Protein AF-A0A7J0CT41-F1 (afdb_monomer_lite)

Sequence (143 aa):
MRRTRPHRRAAALAVAAAVPLLGGCGIQESDVIEAGGPATVEAFYNRSEEVILFFRTPDGRLNPVIRTVGSSPGFGDEYTEPGPAGTIGPPTTEKAIAELLTGPRPKDRAAGLTTALPPPAQARRSRSTPPPAPRSQPTSPSP

Structure (mmCIF, N/CA/C/O backbone):
data_AF-A0A7J0CT41-F1
#
_entry.id   AF-A0A7J0CT41-F1
#
loop_
_atom_site.group_PDB
_atom_site.id
_atom_site.type_symbol
_atom_site.label_atom_id
_atom_site.label_alt_id
_atom_site.label_comp_id
_atom_site.label_asym_id
_atom_site.label_entity_id
_atom_site.label_seq_id
_atom_site.pdbx_PDB_ins_code
_atom_site.Cartn_x
_atom_site.Cartn_y
_atom_site.Cartn_z
_atom_site.occupancy
_atom_site.B_iso_or_equiv
_atom_site.auth_seq_id
_atom_site.auth_comp_id
_atom_site.auth_asym_id
_atom_site.auth_atom_id
_atom_site.pdbx_PDB_model_num
ATOM 1 N N . MET A 1 1 ? -17.189 24.739 97.107 1.00 37.41 1 MET A N 1
ATOM 2 C CA . MET A 1 1 ? -17.130 23.548 96.226 1.00 37.41 1 MET A CA 1
ATOM 3 C C . MET A 1 1 ? -17.163 23.994 94.764 1.00 37.41 1 MET A C 1
ATOM 5 O O . MET A 1 1 ? -18.183 24.495 94.313 1.00 37.41 1 MET A O 1
ATOM 9 N N . ARG A 1 2 ? -16.045 23.886 94.033 1.00 50.94 2 ARG A N 1
ATOM 10 C CA . ARG A 1 2 ? -15.931 24.231 92.601 1.00 50.94 2 ARG A CA 1
ATOM 11 C C . ARG A 1 2 ? -15.989 22.933 91.789 1.00 50.94 2 ARG A C 1
ATOM 13 O O . ARG A 1 2 ? -15.046 22.155 91.841 1.00 50.94 2 ARG A O 1
ATOM 20 N N . ARG A 1 3 ? -17.077 22.681 91.054 1.00 54.41 3 ARG A N 1
ATOM 21 C CA . ARG A 1 3 ? -17.151 21.600 90.052 1.00 54.41 3 ARG A CA 1
ATOM 22 C C . ARG A 1 3 ? -17.070 22.215 88.657 1.00 54.41 3 ARG A C 1
ATOM 24 O O . ARG A 1 3 ? -18.049 22.720 88.116 1.00 54.41 3 ARG A O 1
ATOM 31 N N . THR A 1 4 ? -15.871 22.223 88.089 1.00 54.78 4 THR A N 1
ATOM 32 C CA . THR A 1 4 ? -15.605 22.696 86.729 1.00 54.78 4 THR A CA 1
ATOM 33 C C . THR A 1 4 ? -15.880 21.594 85.704 1.00 54.78 4 THR A C 1
ATOM 35 O O . THR A 1 4 ? -15.104 20.661 85.550 1.00 54.78 4 THR A O 1
ATOM 38 N N . ARG A 1 5 ? -17.023 21.741 85.025 1.00 57.78 5 ARG A N 1
ATOM 39 C CA . ARG A 1 5 ? -17.380 21.367 83.638 1.00 57.78 5 ARG A CA 1
ATOM 40 C C . ARG A 1 5 ? -16.445 20.368 82.904 1.00 57.78 5 ARG A C 1
ATOM 42 O O . ARG A 1 5 ? -15.506 20.813 82.244 1.00 57.78 5 ARG A O 1
ATOM 49 N N . PRO A 1 6 ? -16.774 19.062 82.868 1.00 52.88 6 PRO A N 1
ATOM 50 C CA . PRO A 1 6 ? -16.075 18.077 82.030 1.00 52.88 6 PRO A CA 1
ATOM 51 C C . PRO A 1 6 ? -16.485 18.123 80.540 1.00 52.88 6 PRO A C 1
ATOM 53 O O . PRO A 1 6 ? -15.784 17.596 79.681 1.00 52.88 6 PRO A O 1
ATOM 56 N N . HIS A 1 7 ? -17.586 18.800 80.195 1.00 56.03 7 HIS A N 1
ATOM 57 C CA . HIS A 1 7 ? -18.205 18.708 78.863 1.00 56.03 7 HIS A CA 1
ATOM 58 C C . HIS A 1 7 ? -17.455 19.406 77.719 1.00 56.03 7 HIS A C 1
ATOM 60 O O . HIS A 1 7 ? -17.686 19.084 76.559 1.00 56.03 7 HIS A O 1
ATOM 66 N N . ARG A 1 8 ? -16.538 20.340 78.005 1.00 53.66 8 ARG A N 1
ATOM 67 C CA . ARG A 1 8 ? -15.800 21.052 76.942 1.00 53.66 8 ARG A CA 1
ATOM 68 C C . ARG A 1 8 ? -14.696 20.210 76.299 1.00 53.66 8 ARG A C 1
ATOM 70 O O . ARG A 1 8 ? -14.325 20.483 75.166 1.00 53.66 8 ARG A O 1
ATOM 77 N N . ARG A 1 9 ? -14.182 19.191 76.998 1.00 52.41 9 ARG A N 1
ATOM 78 C CA . ARG A 1 9 ? -13.110 18.325 76.474 1.00 52.41 9 ARG A CA 1
ATOM 79 C C . ARG A 1 9 ? -13.634 17.235 75.537 1.00 52.41 9 ARG A C 1
ATOM 81 O O . ARG A 1 9 ? -12.947 16.882 74.589 1.00 52.41 9 ARG A O 1
ATOM 88 N N . ALA A 1 10 ? -14.856 16.755 75.762 1.00 53.16 10 ALA A N 1
ATOM 89 C CA . ALA A 1 10 ? -15.465 15.715 74.933 1.00 53.16 10 ALA A CA 1
ATOM 90 C C . ALA A 1 10 ? -15.807 16.213 73.515 1.00 53.16 10 ALA A C 1
ATOM 92 O O . ALA A 1 10 ? -15.597 15.497 72.542 1.00 53.16 10 ALA A O 1
ATOM 93 N N . ALA A 1 11 ? -16.265 17.463 73.384 1.00 54.00 11 ALA A N 1
ATOM 94 C CA . ALA A 1 11 ? -16.626 18.037 72.086 1.00 54.00 11 ALA A CA 1
ATOM 95 C C . ALA A 1 11 ? -15.413 18.252 71.158 1.00 54.00 11 ALA A C 1
ATOM 97 O O . ALA A 1 11 ? -15.527 18.078 69.950 1.00 54.00 11 ALA A O 1
ATOM 98 N N . ALA A 1 12 ? -14.241 18.580 71.711 1.00 53.66 12 ALA A N 1
ATOM 99 C CA . ALA A 1 12 ? -13.031 18.816 70.920 1.00 53.66 12 ALA A CA 1
ATOM 100 C C . ALA A 1 12 ? -12.472 17.529 70.282 1.00 53.66 12 ALA A C 1
ATOM 102 O O . ALA A 1 12 ? -11.953 17.569 69.170 1.00 53.66 12 ALA A O 1
ATOM 103 N N . LEU A 1 13 ? -12.619 16.382 70.955 1.00 54.09 13 LEU A N 1
ATOM 104 C CA . LEU A 1 13 ? -12.179 15.083 70.435 1.00 54.09 13 LEU A CA 1
ATOM 105 C C . LEU A 1 13 ? -13.079 14.570 69.302 1.00 54.09 13 LEU A C 1
ATOM 107 O O . LEU A 1 13 ? -12.579 13.989 68.343 1.00 54.09 13 LEU A O 1
ATOM 111 N N . ALA A 1 14 ? -14.387 14.827 69.376 1.00 54.62 14 ALA A N 1
ATOM 112 C CA . ALA A 1 14 ? -15.335 14.393 68.349 1.00 54.62 14 ALA A CA 1
ATOM 113 C C . ALA A 1 14 ? -15.141 15.126 67.008 1.00 54.62 14 ALA A C 1
ATOM 115 O O . ALA A 1 14 ? -15.281 14.519 65.950 1.00 54.62 14 ALA A O 1
ATOM 116 N N . VAL A 1 15 ? -14.768 16.411 67.037 1.00 56.66 15 VAL A N 1
ATOM 117 C CA . VAL A 1 15 ? -14.513 17.194 65.814 1.00 56.66 15 VAL A CA 1
ATOM 118 C C . VAL A 1 15 ? -13.205 16.768 65.140 1.00 56.66 15 VAL A C 1
ATOM 120 O O . VAL A 1 15 ? -13.160 16.671 63.919 1.00 56.66 15 VAL A O 1
ATOM 123 N N . ALA A 1 16 ? -12.163 16.433 65.909 1.00 56.34 16 ALA A N 1
ATOM 124 C CA . ALA A 1 16 ? -10.874 16.002 65.360 1.00 56.34 16 ALA A CA 1
ATOM 125 C C . ALA A 1 16 ? -10.948 14.668 64.585 1.00 56.34 16 ALA A C 1
ATOM 127 O O . ALA A 1 16 ? -10.201 14.476 63.630 1.00 56.34 16 ALA A O 1
ATOM 128 N N . ALA A 1 17 ? -11.870 13.770 64.951 1.00 57.16 17 ALA A N 1
ATOM 129 C CA . ALA A 1 17 ? -12.059 12.481 64.278 1.00 57.16 17 ALA A CA 1
ATOM 130 C C . ALA A 1 17 ? -12.891 12.565 62.982 1.00 57.16 17 ALA A C 1
ATOM 132 O O . ALA A 1 17 ? -12.846 11.648 62.166 1.00 57.16 17 ALA A O 1
ATOM 133 N N . ALA A 1 18 ? -13.642 13.652 62.776 1.00 56.03 18 ALA A N 1
ATOM 134 C CA . ALA A 1 18 ? -14.496 13.829 61.600 1.00 56.03 18 ALA A CA 1
ATOM 135 C C . ALA A 1 18 ? -13.761 14.463 60.403 1.00 56.03 18 ALA A C 1
ATOM 137 O O . ALA A 1 18 ? -14.162 14.261 59.261 1.00 56.03 18 ALA A O 1
ATOM 138 N N . VAL A 1 19 ? -12.666 15.194 60.645 1.00 59.16 19 VAL A N 1
ATOM 139 C CA . VAL A 1 19 ? -11.875 15.868 59.598 1.00 59.16 19 VAL A CA 1
ATOM 140 C C . VAL A 1 19 ? -11.283 14.911 58.542 1.00 59.16 19 VAL A C 1
ATOM 142 O O . VAL A 1 19 ? -11.392 15.238 57.361 1.00 59.16 19 VAL A O 1
ATOM 145 N N . PRO A 1 20 ? -10.712 13.732 58.874 1.00 57.94 20 PRO A N 1
ATOM 146 C CA . PRO A 1 20 ? -10.125 12.861 57.851 1.00 57.94 20 PRO A CA 1
ATOM 147 C C . PRO A 1 20 ? -11.169 12.118 57.003 1.00 57.94 20 PRO A C 1
ATOM 149 O O . PRO A 1 20 ? -10.852 11.676 55.907 1.00 57.94 20 PRO A O 1
ATOM 152 N N . LEU A 1 21 ? -12.420 12.005 57.464 1.00 57.66 21 LEU A N 1
ATOM 153 C CA . LEU A 1 21 ? -13.489 11.303 56.736 1.00 57.66 21 LEU A CA 1
ATOM 154 C C . LEU A 1 21 ? -14.111 12.148 55.610 1.00 57.66 21 LEU A C 1
ATOM 156 O O . LEU A 1 21 ? -14.812 11.614 54.756 1.00 57.66 21 LEU A O 1
ATOM 160 N N . LEU A 1 22 ? -13.850 13.460 55.602 1.00 59.09 22 LEU A N 1
ATOM 161 C CA . LEU A 1 22 ? -14.301 14.404 54.571 1.00 59.09 22 LEU A CA 1
ATOM 162 C C . LEU A 1 22 ? -13.189 14.760 53.565 1.00 59.09 22 LEU A C 1
ATOM 164 O O . LEU A 1 22 ? -13.452 15.446 52.579 1.00 59.09 22 LEU A O 1
ATOM 168 N N . GLY A 1 23 ? -11.957 14.297 53.802 1.00 60.19 23 GLY A N 1
ATOM 169 C CA . GLY A 1 23 ? -10.778 14.582 52.990 1.00 60.19 23 GLY A CA 1
ATOM 170 C C . GLY A 1 23 ? -10.308 13.372 52.189 1.00 60.19 23 GLY A C 1
ATOM 171 O O . GLY A 1 23 ? -9.330 12.738 52.562 1.00 60.19 23 GLY A O 1
ATOM 172 N N . GLY A 1 24 ? -10.967 13.099 51.063 1.00 59.38 24 GLY A N 1
ATOM 173 C CA . GLY A 1 24 ? -10.405 12.288 49.979 1.00 59.38 24 GLY A CA 1
ATOM 174 C C . GLY A 1 24 ? -10.958 10.867 49.870 1.00 59.38 24 GLY A C 1
ATOM 175 O O . GLY A 1 24 ? -10.968 10.093 50.822 1.00 59.38 24 GLY A O 1
ATOM 176 N N . CYS A 1 25 ? -11.380 10.496 48.659 1.00 70.06 25 CYS A N 1
ATOM 177 C CA . CYS A 1 25 ? -11.427 9.090 48.271 1.00 70.06 25 CYS A CA 1
ATOM 178 C C . CYS A 1 25 ? -10.000 8.553 48.419 1.00 70.06 25 CYS A C 1
ATOM 180 O O . CYS A 1 25 ? -9.098 9.099 47.790 1.00 70.06 25 CYS A O 1
ATOM 182 N N . GLY A 1 26 ? -9.789 7.566 49.290 1.00 64.44 26 GLY A N 1
ATOM 183 C CA . GLY A 1 26 ? -8.473 7.026 49.635 1.00 64.44 26 GLY A CA 1
ATOM 184 C C . GLY A 1 26 ? -7.779 6.336 48.463 1.00 64.44 26 GLY A C 1
ATOM 185 O O . GLY A 1 26 ? -7.696 5.115 48.435 1.00 64.44 26 GLY A O 1
ATOM 186 N N . ILE A 1 27 ? -7.286 7.113 47.504 1.00 62.59 27 ILE A N 1
ATOM 187 C CA . ILE A 1 27 ? -6.334 6.659 46.501 1.00 62.59 27 ILE A CA 1
ATOM 188 C C . ILE A 1 27 ? -5.003 6.534 47.236 1.00 62.59 27 ILE A C 1
ATOM 190 O O . ILE A 1 27 ? -4.358 7.539 47.537 1.00 62.59 27 ILE A O 1
ATOM 194 N N . GLN A 1 28 ? -4.643 5.304 47.610 1.00 71.44 28 GLN A N 1
ATOM 195 C CA . GLN A 1 28 ? -3.290 5.020 48.068 1.00 71.44 28 GLN A CA 1
ATOM 196 C C . GLN A 1 28 ? -2.312 5.411 46.959 1.00 71.44 28 GLN A C 1
ATOM 198 O O . GLN A 1 28 ? -2.591 5.198 45.779 1.00 71.44 28 GLN A O 1
ATOM 203 N N . GLU A 1 29 ? -1.175 5.983 47.345 1.00 67.62 29 GLU A N 1
ATOM 204 C CA . GLU A 1 29 ? -0.033 6.139 46.452 1.00 67.62 29 GLU A CA 1
ATOM 205 C C . GLU A 1 29 ? 0.295 4.757 45.875 1.00 67.62 29 GLU A C 1
ATOM 207 O O . GLU A 1 29 ? 0.706 3.848 46.595 1.00 67.62 29 GLU A O 1
ATOM 212 N N . SER A 1 30 ? -0.024 4.554 44.598 1.00 72.44 30 SER A N 1
ATOM 213 C CA . SER A 1 30 ? 0.346 3.341 43.886 1.00 72.44 30 SER A CA 1
ATOM 214 C C . SER A 1 30 ? 1.791 3.500 43.452 1.00 72.44 30 SER A C 1
ATOM 216 O O . SER A 1 30 ? 2.119 4.505 42.815 1.00 72.44 30 SER A O 1
ATOM 218 N N . ASP A 1 31 ? 2.624 2.512 43.768 1.00 78.19 31 ASP A N 1
ATOM 219 C CA . ASP A 1 31 ? 3.985 2.441 43.249 1.00 78.19 31 ASP A CA 1
ATOM 220 C C . ASP A 1 31 ? 4.009 2.635 41.728 1.00 78.19 31 ASP A C 1
ATOM 222 O O . ASP A 1 31 ? 3.048 2.326 41.011 1.00 78.19 31 ASP A O 1
ATOM 226 N N . VAL A 1 32 ? 5.138 3.136 41.229 1.00 78.00 32 VAL A N 1
ATOM 227 C CA . VAL A 1 32 ? 5.393 3.223 39.793 1.00 78.00 32 VAL A CA 1
ATOM 228 C C . VAL A 1 32 ? 5.385 1.806 39.229 1.00 78.00 32 VAL A C 1
ATOM 230 O O . VAL A 1 32 ? 6.324 1.035 39.416 1.00 78.00 32 VAL A O 1
ATOM 233 N N . ILE A 1 33 ? 4.314 1.451 38.524 1.00 74.44 33 ILE A N 1
ATOM 234 C CA . ILE A 1 33 ? 4.332 0.282 37.654 1.00 74.44 33 ILE A CA 1
ATOM 235 C C . ILE A 1 33 ? 5.140 0.690 36.427 1.00 74.44 33 ILE A C 1
ATOM 237 O O . ILE A 1 33 ? 4.679 1.503 35.625 1.00 74.44 33 ILE A O 1
ATOM 241 N N . GLU A 1 34 ? 6.346 0.137 36.298 1.00 79.44 34 GLU A N 1
ATOM 242 C CA . GLU A 1 34 ? 7.122 0.233 35.065 1.00 79.44 34 GLU A CA 1
ATOM 243 C C . GLU A 1 34 ? 6.237 -0.210 33.902 1.00 79.44 34 GLU A C 1
ATOM 245 O O . GLU A 1 34 ? 5.753 -1.348 33.858 1.00 79.44 34 GLU A O 1
ATOM 250 N N . ALA A 1 35 ? 5.981 0.712 32.974 1.00 81.19 35 ALA A N 1
ATOM 251 C CA . ALA A 1 35 ? 5.303 0.368 31.744 1.00 81.19 35 ALA A CA 1
ATOM 252 C C . ALA A 1 35 ? 6.170 -0.689 31.059 1.00 81.19 35 ALA A C 1
ATOM 254 O O . ALA A 1 35 ? 7.323 -0.424 30.714 1.00 81.19 35 ALA A O 1
ATOM 255 N N . GLY A 1 36 ? 5.630 -1.902 30.911 1.00 80.19 36 GLY A N 1
ATOM 256 C CA . GLY A 1 36 ? 6.302 -2.956 30.165 1.00 80.19 36 GLY A CA 1
ATOM 257 C C . GLY A 1 36 ? 6.805 -2.401 28.833 1.00 80.19 36 GLY A C 1
ATOM 258 O O . GLY A 1 36 ? 6.148 -1.552 28.222 1.00 80.19 36 GLY A O 1
ATOM 259 N N . GLY A 1 37 ? 7.992 -2.849 28.415 1.00 84.25 37 GLY A N 1
ATOM 260 C CA . GLY A 1 37 ? 8.607 -2.403 27.169 1.00 84.25 37 GLY A CA 1
ATOM 261 C C . GLY A 1 37 ? 7.631 -2.488 25.987 1.00 84.25 37 GLY A C 1
ATOM 262 O O . GLY A 1 37 ? 6.671 -3.265 26.023 1.00 84.25 37 GLY A O 1
ATOM 263 N N . PRO A 1 38 ? 7.848 -1.684 24.934 1.00 78.25 38 PRO A N 1
ATOM 264 C CA . PRO A 1 38 ? 6.931 -1.627 23.805 1.00 78.25 38 PRO A CA 1
ATOM 265 C C . PRO A 1 38 ? 6.680 -3.028 23.244 1.00 78.25 38 PRO A C 1
ATOM 267 O O . PRO A 1 38 ? 7.614 -3.814 23.076 1.00 78.25 38 PRO A O 1
ATOM 270 N N . ALA A 1 39 ? 5.420 -3.329 22.927 1.00 79.19 39 ALA A N 1
ATOM 271 C CA . ALA A 1 39 ? 5.077 -4.561 22.235 1.00 79.19 39 ALA A CA 1
ATOM 272 C C . ALA A 1 39 ? 5.807 -4.593 20.882 1.00 79.19 39 ALA A C 1
ATOM 274 O O . ALA A 1 39 ? 5.557 -3.757 20.010 1.00 79.19 39 ALA A O 1
ATOM 275 N N . THR A 1 40 ? 6.730 -5.539 20.714 1.00 77.00 40 THR A N 1
ATOM 276 C CA . THR A 1 40 ? 7.421 -5.768 19.446 1.00 77.00 40 THR A CA 1
ATOM 277 C C . THR A 1 40 ? 6.621 -6.770 18.618 1.00 77.00 40 THR A C 1
ATOM 279 O O . THR A 1 40 ? 6.273 -7.852 19.084 1.00 77.00 40 THR A O 1
ATOM 282 N N . VAL A 1 41 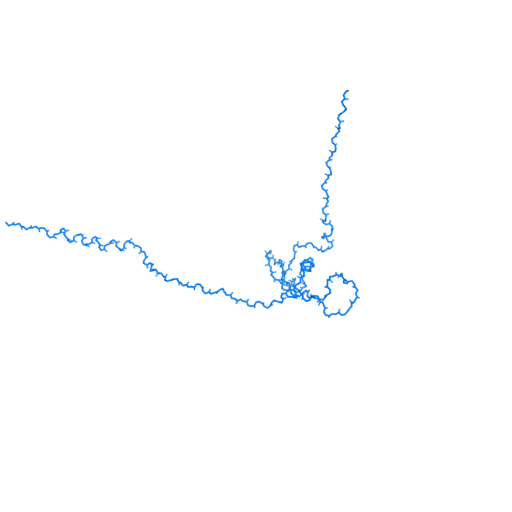? 6.298 -6.404 17.377 1.00 73.44 41 VAL A N 1
ATOM 283 C CA . VAL A 1 41 ? 5.714 -7.320 16.389 1.00 73.44 41 VAL A CA 1
ATOM 284 C C . VAL A 1 41 ? 6.701 -7.440 15.241 1.00 73.44 41 VAL A C 1
ATOM 286 O O . VAL A 1 41 ? 7.040 -6.445 14.598 1.00 73.44 41 VAL A O 1
ATOM 289 N N . GLU A 1 42 ? 7.163 -8.660 14.983 1.00 65.00 42 GLU A N 1
ATOM 290 C CA . GLU A 1 42 ? 7.978 -8.964 13.813 1.00 65.00 42 GLU A CA 1
ATOM 291 C C . GLU A 1 42 ? 7.051 -9.058 12.597 1.00 65.00 42 GLU A C 1
ATOM 293 O O . GLU A 1 42 ? 6.403 -10.070 12.335 1.00 65.00 42 GLU A O 1
ATOM 298 N N . ALA A 1 43 ? 6.903 -7.942 11.885 1.00 66.75 43 ALA A N 1
ATOM 299 C CA . ALA A 1 43 ? 6.235 -7.948 10.596 1.00 66.75 43 ALA A CA 1
ATOM 300 C C . ALA A 1 43 ? 7.183 -8.593 9.576 1.00 66.75 43 ALA A C 1
ATOM 302 O O . ALA A 1 43 ? 8.271 -8.065 9.338 1.00 66.75 43 ALA A O 1
ATOM 303 N N . PHE A 1 44 ? 6.770 -9.714 8.975 1.00 71.19 44 PHE A N 1
ATOM 304 C CA . PHE A 1 44 ? 7.467 -10.370 7.864 1.00 71.19 44 PHE A CA 1
ATOM 305 C C . PHE A 1 44 ? 7.455 -9.456 6.626 1.00 71.19 44 PHE A C 1
ATOM 307 O O . PHE A 1 44 ? 6.627 -9.605 5.733 1.00 71.19 44 PHE A O 1
ATOM 314 N N . TYR A 1 45 ? 8.330 -8.455 6.626 1.00 78.69 45 TYR A N 1
ATOM 315 C CA . TYR A 1 45 ? 8.512 -7.473 5.565 1.00 78.69 45 TYR A CA 1
ATOM 316 C C . TYR A 1 45 ? 9.988 -7.443 5.189 1.00 78.69 45 TYR A C 1
ATOM 318 O O . TYR A 1 45 ? 10.840 -7.040 5.990 1.00 78.69 45 TYR A O 1
ATOM 326 N N . ASN A 1 46 ? 10.298 -7.861 3.966 1.00 83.62 46 ASN A N 1
ATOM 327 C CA . ASN A 1 46 ? 11.663 -7.818 3.466 1.00 83.62 46 ASN A CA 1
ATOM 328 C C . ASN A 1 46 ? 11.981 -6.405 2.965 1.00 83.62 46 ASN A C 1
ATOM 330 O O . ASN A 1 46 ? 11.728 -6.066 1.812 1.00 83.62 46 ASN A O 1
ATOM 334 N N . ARG A 1 47 ? 12.592 -5.581 3.825 1.00 78.88 47 ARG A N 1
ATOM 335 C CA . ARG A 1 47 ? 12.957 -4.184 3.511 1.00 78.88 47 ARG A CA 1
ATOM 336 C C . ARG A 1 47 ? 13.855 -4.027 2.283 1.00 78.88 47 ARG A C 1
ATOM 338 O O . ARG A 1 47 ? 13.934 -2.925 1.750 1.00 78.88 47 ARG A O 1
ATOM 345 N N . SER A 1 48 ? 14.546 -5.086 1.873 1.00 78.38 48 SER A N 1
ATOM 346 C CA . SER A 1 48 ? 15.455 -5.073 0.727 1.00 78.38 48 SER A CA 1
ATOM 347 C C . SER A 1 48 ? 14.740 -5.314 -0.601 1.00 78.38 48 SER A C 1
ATOM 349 O O . SER A 1 48 ? 15.301 -5.028 -1.649 1.00 78.38 48 SER A O 1
ATOM 351 N N . GLU A 1 49 ? 13.515 -5.842 -0.587 1.00 81.81 49 GLU A N 1
ATOM 352 C CA . GLU A 1 49 ? 12.825 -6.279 -1.812 1.00 81.81 49 GLU A CA 1
ATOM 353 C C . GLU A 1 49 ? 11.363 -5.849 -1.878 1.00 81.81 49 GLU A C 1
ATOM 355 O O . GLU A 1 49 ? 10.748 -5.895 -2.946 1.00 81.81 49 GLU A O 1
ATOM 360 N N . GLU A 1 50 ? 10.793 -5.428 -0.756 1.00 88.44 50 GLU A N 1
ATOM 361 C CA . GLU A 1 50 ? 9.388 -5.097 -0.632 1.00 88.44 50 GLU A CA 1
ATOM 362 C C . GLU A 1 50 ? 9.183 -3.612 -0.346 1.00 88.44 50 GLU A C 1
ATOM 364 O O . GLU A 1 50 ? 10.003 -2.958 0.292 1.00 88.44 50 GLU A O 1
ATOM 369 N N . VAL A 1 51 ? 8.056 -3.086 -0.822 1.00 90.12 51 VAL A N 1
ATOM 370 C CA . VAL A 1 51 ? 7.502 -1.779 -0.457 1.00 90.12 51 VAL A CA 1
ATOM 371 C C . VAL A 1 51 ? 6.109 -1.960 0.117 1.00 90.12 51 VAL A C 1
ATOM 373 O O . VAL A 1 51 ? 5.359 -2.843 -0.301 1.00 90.12 51 VAL A O 1
ATOM 376 N N . ILE A 1 52 ? 5.734 -1.082 1.041 1.00 92.81 52 ILE A N 1
ATOM 377 C CA . ILE A 1 52 ? 4.355 -0.959 1.515 1.00 92.81 52 ILE A CA 1
ATOM 378 C C . ILE A 1 52 ? 3.702 0.194 0.758 1.00 92.81 52 ILE A C 1
ATOM 380 O O . ILE A 1 52 ? 4.120 1.344 0.882 1.00 92.81 52 ILE A O 1
ATOM 384 N N . LEU A 1 53 ? 2.672 -0.113 -0.025 1.00 93.38 53 LEU A N 1
ATOM 385 C CA . LEU A 1 53 ? 1.884 0.875 -0.757 1.00 93.38 53 LEU A CA 1
ATOM 386 C C . LEU A 1 53 ? 0.526 1.064 -0.097 1.00 93.38 53 LEU A C 1
ATOM 388 O O . LEU A 1 53 ? -0.066 0.108 0.392 1.00 93.38 53 LEU A O 1
ATOM 392 N N . PHE A 1 54 ? 0.004 2.285 -0.130 1.00 96.06 54 PHE A N 1
ATOM 393 C CA . PHE A 1 54 ? -1.289 2.609 0.460 1.00 96.06 54 PHE A CA 1
ATOM 394 C C . PHE A 1 54 ? -2.318 2.871 -0.638 1.00 96.06 54 PHE A C 1
ATOM 396 O O . PHE A 1 54 ? -2.179 3.809 -1.422 1.00 96.06 54 PHE A O 1
ATOM 403 N N . PHE A 1 55 ? -3.366 2.049 -0.674 1.00 96.94 55 PHE A N 1
ATOM 404 C CA . PHE A 1 55 ? -4.490 2.191 -1.601 1.00 96.94 55 PHE A CA 1
ATOM 405 C C . PHE A 1 55 ? -5.764 2.566 -0.857 1.00 96.94 55 PHE A C 1
ATOM 407 O O . PHE A 1 55 ? -5.850 2.403 0.356 1.00 96.94 55 PHE A O 1
ATOM 414 N N . ARG A 1 56 ? -6.761 3.082 -1.575 1.00 97.62 56 ARG A N 1
ATOM 415 C CA . ARG A 1 56 ? -8.029 3.489 -0.974 1.00 97.62 56 ARG A CA 1
ATOM 416 C C . ARG A 1 56 ? -8.996 2.322 -0.885 1.00 97.62 56 ARG A C 1
ATOM 418 O O . ARG A 1 56 ? -9.242 1.650 -1.882 1.00 97.62 56 ARG A O 1
ATOM 425 N N . THR A 1 57 ? -9.576 2.114 0.281 1.00 97.75 57 THR A N 1
ATOM 426 C CA . THR A 1 57 ? -10.752 1.261 0.464 1.00 97.75 57 THR A CA 1
ATOM 427 C C . THR A 1 57 ? -12.011 1.945 -0.093 1.00 97.75 57 THR A C 1
ATOM 429 O O . THR A 1 57 ? -11.972 3.145 -0.390 1.00 97.75 57 THR A O 1
ATOM 432 N N . PRO A 1 58 ? -13.143 1.229 -0.236 1.00 96.31 58 PRO A N 1
ATOM 433 C CA . PRO A 1 58 ? -14.395 1.822 -0.716 1.00 96.31 58 PRO A CA 1
ATOM 434 C C . PRO A 1 58 ? -14.913 2.984 0.146 1.00 96.31 58 PRO A C 1
ATOM 436 O O . PRO A 1 58 ? -15.518 3.914 -0.375 1.00 96.31 58 PRO A O 1
ATOM 439 N N . ASP A 1 59 ? -14.633 2.968 1.451 1.00 96.19 59 ASP A N 1
ATOM 440 C CA . ASP A 1 59 ? -14.923 4.049 2.404 1.00 96.19 59 ASP A CA 1
ATOM 441 C C . ASP A 1 59 ? -13.867 5.175 2.390 1.00 96.19 59 ASP A C 1
ATOM 443 O O . ASP A 1 59 ? -13.926 6.108 3.187 1.00 96.19 59 ASP A O 1
ATOM 447 N N . GLY A 1 60 ? -12.896 5.117 1.473 1.00 95.12 60 GLY A N 1
ATOM 448 C CA . GLY A 1 60 ? -11.903 6.166 1.243 1.00 95.12 60 GLY A CA 1
ATOM 449 C C . GLY A 1 60 ? -10.705 6.153 2.195 1.00 95.12 60 GLY A C 1
ATOM 450 O O . GLY A 1 60 ? -9.835 7.020 2.075 1.00 95.12 60 GLY A O 1
ATOM 451 N N . ARG A 1 61 ? -10.619 5.183 3.111 1.00 96.62 61 ARG A N 1
ATOM 452 C CA . ARG A 1 61 ? -9.478 5.016 4.024 1.00 96.62 61 ARG A CA 1
ATOM 453 C C . ARG A 1 61 ? -8.270 4.442 3.293 1.00 96.62 61 ARG A C 1
ATOM 455 O O . ARG A 1 61 ? -8.396 3.836 2.235 1.00 96.62 61 ARG A O 1
ATOM 462 N N . LEU A 1 62 ? -7.081 4.623 3.864 1.00 96.31 62 LEU A N 1
ATOM 463 C CA . LEU A 1 62 ? -5.861 4.014 3.339 1.00 96.31 62 LEU A CA 1
ATOM 464 C C . LEU A 1 62 ? -5.685 2.598 3.893 1.00 96.31 62 LEU A C 1
ATOM 466 O O . LEU A 1 62 ? -5.728 2.397 5.104 1.00 96.31 62 LEU A O 1
ATOM 470 N N . ASN A 1 63 ? -5.441 1.644 2.999 1.00 96.44 63 ASN A N 1
ATOM 471 C CA . ASN A 1 63 ? -5.129 0.258 3.313 1.00 96.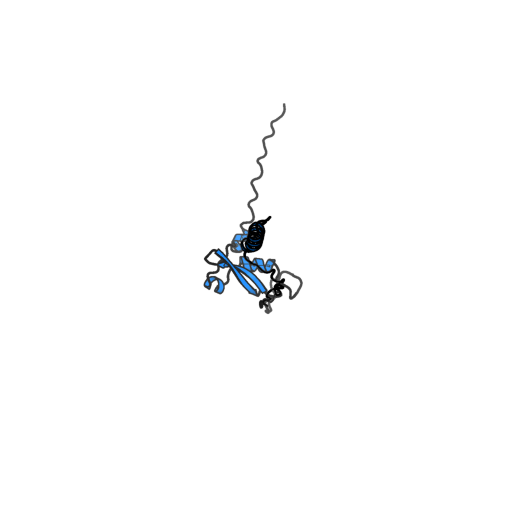44 63 ASN A CA 1
ATOM 472 C C . ASN A 1 63 ? -3.706 -0.083 2.838 1.00 96.44 63 ASN A C 1
ATOM 474 O O . ASN A 1 63 ? -3.418 0.101 1.648 1.00 96.44 63 ASN A O 1
ATOM 478 N N . PRO A 1 64 ? -2.819 -0.562 3.730 1.00 94.75 64 PRO A N 1
ATOM 479 C CA . PRO A 1 64 ? -1.470 -0.967 3.360 1.00 94.75 64 PRO A CA 1
ATOM 480 C C . PRO A 1 64 ? -1.476 -2.279 2.564 1.00 94.75 64 PRO A C 1
ATOM 482 O O . PRO A 1 64 ? -2.166 -3.236 2.906 1.00 94.75 64 PRO A O 1
ATOM 485 N N . VAL A 1 65 ? -0.662 -2.339 1.514 1.00 93.38 65 VAL A N 1
ATOM 486 C CA . VAL A 1 65 ? -0.447 -3.518 0.673 1.00 93.38 65 VAL A CA 1
ATOM 487 C C . VAL A 1 65 ? 1.050 -3.703 0.463 1.00 93.38 65 VAL A C 1
ATOM 489 O O . VAL A 1 65 ? 1.716 -2.837 -0.105 1.00 93.38 65 VAL A O 1
ATOM 492 N N . ILE A 1 66 ? 1.574 -4.852 0.891 1.00 91.88 66 ILE A N 1
ATOM 493 C CA . ILE A 1 66 ? 2.974 -5.228 0.676 1.00 91.88 66 ILE A CA 1
ATOM 494 C C . ILE A 1 66 ? 3.161 -5.652 -0.784 1.00 91.88 66 ILE A C 1
ATOM 496 O O . ILE A 1 66 ? 2.366 -6.415 -1.347 1.00 91.88 66 ILE A O 1
ATOM 500 N N . ARG A 1 67 ? 4.212 -5.135 -1.414 1.00 89.12 67 ARG A N 1
ATOM 501 C CA . ARG A 1 67 ? 4.596 -5.427 -2.791 1.00 89.12 67 ARG A CA 1
ATOM 502 C C . ARG A 1 67 ? 6.055 -5.792 -2.856 1.00 89.12 67 ARG A C 1
ATOM 504 O O . ARG A 1 67 ? 6.895 -4.961 -2.547 1.00 89.12 67 ARG A O 1
ATOM 511 N N . THR A 1 68 ? 6.354 -6.958 -3.398 1.00 87.25 68 THR A N 1
ATOM 512 C CA . THR A 1 68 ? 7.699 -7.248 -3.882 1.00 87.25 68 THR A CA 1
ATOM 513 C C . THR A 1 68 ? 7.951 -6.434 -5.147 1.00 87.25 68 THR A C 1
ATOM 515 O O . THR A 1 68 ? 7.191 -6.505 -6.117 1.00 87.25 68 THR A O 1
ATOM 518 N N . VAL A 1 69 ? 9.004 -5.632 -5.103 1.00 78.00 69 VAL A N 1
ATOM 519 C CA . VAL A 1 69 ? 9.508 -4.778 -6.180 1.00 78.00 69 VAL A CA 1
ATOM 520 C C . VAL A 1 69 ? 10.988 -5.083 -6.434 1.00 78.00 69 VAL A C 1
ATOM 522 O O . VAL A 1 69 ? 11.715 -4.240 -6.950 1.00 78.00 69 VAL A O 1
ATOM 525 N N . GLY A 1 70 ? 11.451 -6.287 -6.094 1.00 63.50 70 GLY A N 1
ATOM 526 C CA . GLY A 1 70 ? 12.786 -6.772 -6.438 1.00 63.50 70 GLY A CA 1
ATOM 527 C C . GLY A 1 70 ? 13.057 -6.739 -7.947 1.00 63.50 70 GLY A C 1
ATOM 528 O O . GLY A 1 70 ? 12.144 -6.661 -8.777 1.00 63.50 70 GLY A O 1
ATOM 529 N N . SER A 1 71 ? 14.336 -6.735 -8.313 1.00 55.47 71 SER A N 1
ATOM 530 C CA . SER A 1 71 ? 14.763 -7.022 -9.683 1.00 55.47 71 SER A CA 1
ATOM 531 C C . SER A 1 71 ? 14.316 -8.441 -10.032 1.00 55.47 71 SER A C 1
ATOM 533 O O . SER A 1 71 ? 14.595 -9.378 -9.291 1.00 55.47 71 SER A O 1
ATOM 535 N N . SER A 1 72 ? 13.560 -8.586 -11.119 1.00 46.88 72 SER A N 1
ATOM 536 C CA . SER A 1 72 ? 13.074 -9.886 -11.588 1.00 46.88 72 SER A CA 1
ATOM 537 C C . SER A 1 72 ? 14.254 -10.856 -11.761 1.00 46.88 72 SER A C 1
ATOM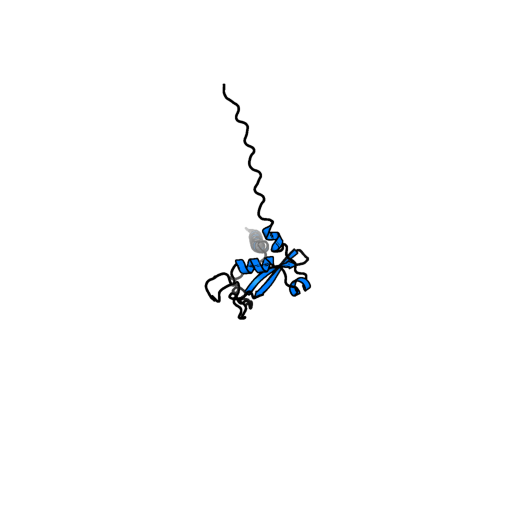 539 O O . SER A 1 72 ? 15.240 -10.463 -12.391 1.00 46.88 72 SER A O 1
ATOM 541 N N . PRO A 1 73 ? 14.203 -12.105 -11.262 1.00 43.25 73 PRO A N 1
ATOM 542 C CA . PRO A 1 73 ? 15.189 -13.107 -11.631 1.00 43.25 73 PRO A CA 1
ATOM 543 C C . PRO A 1 73 ? 14.821 -13.607 -13.032 1.00 43.25 73 PRO A C 1
ATOM 545 O O . PRO A 1 73 ? 14.054 -14.552 -13.189 1.00 43.25 73 PRO A O 1
ATOM 548 N N . GLY A 1 74 ? 15.297 -12.926 -14.072 1.00 40.78 74 GLY A N 1
ATOM 549 C CA . GLY A 1 74 ? 14.937 -13.271 -15.443 1.00 40.78 74 GLY A CA 1
ATOM 550 C C . GLY A 1 74 ? 15.790 -12.543 -16.465 1.00 40.78 74 GLY A C 1
ATOM 551 O O . GLY A 1 74 ? 15.582 -11.362 -16.711 1.00 40.78 74 GLY A O 1
ATOM 552 N N . PHE A 1 75 ? 16.742 -13.288 -17.022 1.00 44.31 75 PHE A N 1
ATOM 553 C CA . PHE A 1 75 ? 17.543 -12.996 -18.209 1.00 44.31 75 PHE A CA 1
ATOM 554 C C . PHE A 1 75 ? 16.760 -12.251 -19.303 1.00 44.31 75 PHE A C 1
ATOM 556 O O . PHE A 1 75 ? 15.660 -12.669 -19.662 1.00 44.31 75 PHE A O 1
ATOM 563 N N . GLY A 1 76 ? 17.364 -11.204 -19.864 1.00 39.09 76 GLY A N 1
ATOM 564 C CA . GLY A 1 76 ? 16.808 -10.439 -20.978 1.00 39.09 76 GLY A CA 1
ATOM 565 C C . GLY A 1 76 ? 17.228 -8.980 -20.896 1.00 39.09 76 GLY A C 1
ATOM 566 O O . GLY A 1 76 ? 16.486 -8.124 -20.427 1.00 39.09 76 GLY A O 1
ATOM 567 N N . ASP A 1 77 ? 18.467 -8.736 -21.293 1.00 49.69 77 ASP A N 1
ATOM 568 C CA . ASP A 1 77 ? 18.898 -7.497 -21.920 1.00 49.69 77 ASP A CA 1
ATOM 569 C C . ASP A 1 77 ? 17.821 -6.935 -22.854 1.00 49.69 77 ASP A C 1
ATOM 571 O O . ASP A 1 77 ? 17.464 -7.571 -23.832 1.00 49.69 77 ASP A O 1
ATOM 575 N N . GLU A 1 78 ? 17.276 -5.767 -22.510 1.00 47.09 78 GLU A N 1
ATOM 576 C CA . GLU A 1 78 ? 16.962 -4.648 -23.410 1.00 47.09 78 GLU A CA 1
ATOM 577 C C . GLU A 1 78 ? 16.119 -3.635 -22.598 1.00 47.09 78 GLU A C 1
ATOM 579 O O . GLU A 1 78 ? 15.013 -3.920 -22.143 1.00 47.09 78 GLU A O 1
ATOM 584 N N . TYR A 1 79 ? 16.699 -2.451 -22.362 1.00 43.03 79 TYR A N 1
ATOM 585 C CA . TYR A 1 79 ? 16.162 -1.309 -21.593 1.00 43.03 79 TYR A CA 1
ATOM 586 C C . TYR A 1 79 ? 16.176 -1.407 -20.053 1.00 43.03 79 TYR A C 1
ATOM 588 O O . TYR A 1 79 ? 15.186 -1.116 -19.384 1.00 43.03 79 TYR A O 1
ATOM 596 N N . THR A 1 80 ? 17.333 -1.712 -19.459 1.00 44.91 80 THR A N 1
ATOM 597 C CA . THR A 1 80 ? 17.618 -1.277 -18.078 1.00 44.91 80 THR A CA 1
ATOM 598 C C . THR A 1 80 ? 18.367 0.052 -18.132 1.00 44.91 80 THR A C 1
ATOM 600 O O . THR A 1 80 ? 19.475 0.115 -18.661 1.00 44.91 80 THR A O 1
ATOM 603 N N . GLU A 1 81 ? 17.757 1.121 -17.615 1.00 47.50 81 GLU A N 1
ATOM 604 C CA . GLU A 1 81 ? 18.491 2.353 -17.309 1.00 47.50 81 GLU A CA 1
ATOM 605 C C . GLU A 1 81 ? 19.678 2.024 -16.388 1.00 47.50 81 GLU A C 1
ATOM 607 O O . GLU A 1 81 ? 19.509 1.223 -15.464 1.00 47.50 81 GLU A O 1
ATOM 612 N N . PRO A 1 82 ? 20.868 2.615 -16.597 1.00 41.19 82 PRO A N 1
ATOM 613 C CA . PRO A 1 82 ? 22.043 2.338 -15.783 1.00 41.19 82 PRO A CA 1
ATOM 614 C C . PRO A 1 82 ? 21.890 2.961 -14.386 1.00 41.19 82 PRO A C 1
ATOM 616 O O . PRO A 1 82 ? 22.464 4.000 -14.073 1.00 41.19 82 PRO A O 1
ATOM 619 N N . GLY A 1 83 ? 21.115 2.310 -13.521 1.00 48.34 83 GLY A N 1
ATOM 620 C CA . GLY A 1 83 ? 21.360 2.334 -12.084 1.00 48.34 83 GLY A CA 1
ATOM 621 C C . GLY A 1 83 ? 22.592 1.476 -11.773 1.00 48.34 83 GLY A C 1
ATOM 622 O O . GLY A 1 83 ? 22.899 0.562 -12.546 1.00 48.34 83 GLY A O 1
ATOM 623 N N . PRO A 1 84 ? 23.331 1.749 -10.684 1.00 44.44 84 PRO A N 1
ATOM 624 C CA . PRO A 1 84 ? 24.511 0.966 -10.341 1.00 44.44 84 PRO A CA 1
ATOM 625 C C . PRO A 1 84 ? 24.120 -0.512 -10.257 1.00 44.44 84 PRO A C 1
ATOM 627 O O . PRO A 1 84 ? 23.130 -0.874 -9.624 1.00 44.44 84 PRO A O 1
ATOM 630 N N . ALA A 1 85 ? 24.872 -1.337 -10.981 1.00 44.25 85 ALA A N 1
ATOM 631 C CA . ALA A 1 85 ? 24.620 -2.753 -11.169 1.00 44.25 85 ALA A CA 1
ATOM 632 C C . ALA A 1 85 ? 24.266 -3.468 -9.854 1.00 44.25 85 ALA A C 1
ATOM 634 O O . ALA A 1 85 ? 25.030 -3.428 -8.893 1.00 44.25 85 ALA A O 1
ATOM 635 N N . GLY A 1 86 ? 23.133 -4.175 -9.848 1.00 49.94 86 GLY A N 1
ATOM 636 C CA . GLY A 1 86 ? 22.918 -5.331 -8.974 1.00 49.94 86 GLY A CA 1
ATOM 637 C C . GLY A 1 86 ? 22.949 -5.093 -7.464 1.00 49.94 86 GLY A C 1
ATOM 638 O O . GLY A 1 86 ? 23.143 -6.054 -6.722 1.00 49.94 86 GLY A O 1
ATOM 639 N N . THR A 1 87 ? 22.752 -3.870 -6.971 1.00 47.72 87 THR A N 1
ATOM 640 C CA . THR A 1 87 ? 22.619 -3.650 -5.530 1.00 47.72 87 THR A CA 1
ATOM 641 C C . THR A 1 87 ? 21.302 -4.241 -5.036 1.00 47.72 87 THR A C 1
ATOM 643 O O . THR A 1 87 ? 20.231 -3.665 -5.214 1.00 47.72 87 THR A O 1
ATOM 646 N N . ILE A 1 88 ? 21.392 -5.405 -4.385 1.00 55.84 88 ILE A N 1
ATOM 647 C CA . ILE A 1 88 ? 20.383 -5.876 -3.434 1.00 55.84 88 ILE A CA 1
ATOM 648 C C . ILE A 1 88 ? 20.323 -4.804 -2.344 1.00 55.84 88 ILE A C 1
ATOM 650 O O . ILE A 1 88 ? 21.209 -4.697 -1.499 1.00 55.84 88 ILE A O 1
ATOM 654 N N . GLY A 1 89 ? 19.329 -3.937 -2.433 1.00 61.66 89 GLY A N 1
ATOM 655 C CA . GLY A 1 89 ? 19.174 -2.779 -1.573 1.00 61.66 89 GLY A CA 1
ATOM 656 C C . GLY A 1 89 ? 17.713 -2.361 -1.547 1.00 61.66 89 GLY A C 1
ATOM 657 O O . GLY A 1 89 ? 16.959 -2.771 -2.432 1.00 61.66 89 GLY A O 1
ATOM 658 N N . PRO A 1 90 ? 17.299 -1.574 -0.540 1.00 68.19 90 PRO A N 1
ATOM 659 C CA . PRO A 1 90 ? 15.912 -1.180 -0.396 1.00 68.19 90 PRO A CA 1
ATOM 660 C C . PRO A 1 90 ? 15.369 -0.614 -1.708 1.00 68.19 90 PRO A C 1
ATOM 662 O O . PRO A 1 90 ? 16.071 0.148 -2.383 1.00 68.19 90 PRO A O 1
ATOM 665 N N . PRO A 1 91 ? 14.137 -0.968 -2.086 1.00 78.31 91 PRO A N 1
ATOM 666 C CA . PRO A 1 91 ? 13.547 -0.457 -3.305 1.00 78.31 91 PRO A CA 1
ATOM 667 C C . PRO A 1 91 ? 13.542 1.067 -3.330 1.00 78.31 91 PRO A C 1
ATOM 669 O O . PRO A 1 91 ? 13.217 1.725 -2.340 1.00 78.31 91 PRO A O 1
ATOM 672 N N . THR A 1 92 ? 13.909 1.625 -4.483 1.00 86.19 92 THR A N 1
ATOM 673 C CA . THR A 1 92 ? 14.014 3.073 -4.643 1.00 86.19 92 THR A CA 1
ATOM 674 C C . THR A 1 92 ? 12.642 3.738 -4.563 1.00 86.19 92 THR A C 1
ATOM 676 O O . THR A 1 92 ? 11.610 3.152 -4.920 1.00 86.19 92 THR A O 1
ATOM 679 N N . THR A 1 93 ? 12.626 4.997 -4.131 1.00 87.31 93 THR A N 1
ATOM 680 C CA . THR A 1 93 ? 11.410 5.816 -4.077 1.00 87.31 93 THR A CA 1
ATOM 681 C C . THR A 1 93 ? 10.739 5.903 -5.448 1.00 87.31 93 THR A C 1
ATOM 683 O O . THR A 1 93 ? 9.518 5.805 -5.549 1.00 87.31 93 THR A O 1
ATOM 686 N N . GLU A 1 94 ? 11.521 6.009 -6.523 1.00 86.94 94 GLU A N 1
ATOM 687 C CA . GLU A 1 94 ? 11.036 6.047 -7.904 1.00 86.94 94 GLU A CA 1
ATOM 688 C C . GLU A 1 94 ? 10.259 4.775 -8.258 1.00 86.94 94 GLU A C 1
ATOM 690 O O . GLU A 1 94 ? 9.194 4.855 -8.874 1.00 86.94 94 GLU A O 1
ATOM 695 N N . LYS A 1 95 ? 10.742 3.604 -7.821 1.00 87.00 95 LYS A N 1
ATOM 696 C CA . LYS A 1 95 ? 10.074 2.319 -8.057 1.00 87.00 95 LYS A CA 1
ATOM 697 C C . LYS A 1 95 ? 8.773 2.203 -7.266 1.00 87.00 95 LYS A C 1
ATOM 699 O O . LYS A 1 95 ? 7.769 1.737 -7.804 1.00 87.00 95 LYS A O 1
ATOM 704 N N . ALA A 1 96 ? 8.756 2.687 -6.023 1.00 89.56 96 ALA A N 1
ATOM 705 C CA . ALA A 1 96 ? 7.535 2.761 -5.222 1.00 89.56 96 ALA A CA 1
ATOM 706 C C . ALA A 1 96 ? 6.483 3.683 -5.867 1.00 89.56 96 ALA A C 1
ATOM 708 O O . ALA A 1 96 ? 5.310 3.317 -5.960 1.00 89.56 96 ALA A O 1
ATOM 709 N N . ILE A 1 97 ? 6.898 4.852 -6.369 1.00 91.06 97 ILE A N 1
ATOM 710 C CA . ILE A 1 97 ? 6.016 5.794 -7.074 1.00 91.06 97 ILE A CA 1
ATOM 711 C C . ILE A 1 97 ? 5.491 5.179 -8.375 1.00 91.06 97 ILE A C 1
ATOM 713 O O . ILE A 1 97 ? 4.300 5.295 -8.663 1.00 91.06 97 ILE A O 1
ATOM 717 N N . ALA A 1 98 ? 6.343 4.505 -9.151 1.00 89.38 98 ALA A N 1
ATOM 718 C CA . ALA A 1 98 ? 5.926 3.828 -10.376 1.00 89.38 98 ALA A CA 1
ATOM 719 C C . ALA A 1 98 ? 4.839 2.772 -10.103 1.00 89.38 98 ALA A C 1
ATOM 721 O O . ALA A 1 98 ? 3.840 2.706 -10.826 1.00 89.38 98 ALA A O 1
ATOM 722 N N . GLU A 1 99 ? 4.977 2.001 -9.024 1.00 91.56 99 GLU A N 1
ATOM 723 C CA . GLU A 1 99 ? 3.978 1.003 -8.632 1.00 91.56 99 GLU A CA 1
ATOM 724 C C . GLU A 1 99 ? 2.681 1.653 -8.105 1.00 91.56 99 GLU A C 1
ATOM 726 O O . GLU A 1 99 ? 1.583 1.181 -8.403 1.00 91.56 99 GLU A O 1
ATOM 731 N N . LEU A 1 100 ? 2.767 2.791 -7.403 1.00 92.88 100 LEU A N 1
ATOM 732 C CA . LEU A 1 100 ? 1.591 3.575 -6.996 1.00 92.88 100 LEU A CA 1
ATOM 733 C C . LEU A 1 100 ? 0.811 4.137 -8.191 1.00 92.88 100 LEU A C 1
ATOM 735 O O . LEU A 1 100 ? -0.420 4.066 -8.204 1.00 92.88 100 LEU A O 1
ATOM 739 N N . LEU A 1 101 ? 1.516 4.680 -9.189 1.00 92.75 101 LEU A N 1
ATOM 740 C CA . LEU A 1 101 ? 0.916 5.195 -10.424 1.00 92.75 101 LEU A CA 1
ATOM 741 C C . LEU A 1 101 ? 0.305 4.075 -11.272 1.00 92.75 101 LEU A C 1
ATOM 743 O O . LEU A 1 101 ? -0.713 4.289 -11.924 1.00 92.75 101 LEU A O 1
ATOM 747 N N . THR A 1 102 ? 0.894 2.878 -11.240 1.00 92.00 102 THR A N 1
ATOM 748 C CA . THR A 1 102 ? 0.312 1.676 -11.861 1.00 92.00 102 THR A CA 1
ATOM 749 C C . THR A 1 102 ? -0.998 1.274 -11.174 1.00 92.00 102 THR A C 1
ATOM 751 O O . THR A 1 102 ? -1.936 0.821 -11.832 1.00 92.00 102 THR A O 1
ATOM 754 N N . GLY A 1 103 ? -1.103 1.513 -9.864 1.00 93.06 103 GLY A N 1
ATOM 755 C CA . GLY A 1 103 ? -2.330 1.352 -9.092 1.00 93.06 103 GLY A CA 1
ATOM 756 C C . GLY A 1 103 ? -2.550 -0.066 -8.538 1.00 93.06 103 GLY A C 1
ATOM 757 O O . GLY A 1 103 ? -1.639 -0.898 -8.519 1.00 93.06 103 GLY A O 1
ATOM 758 N N . PRO A 1 104 ? -3.763 -0.371 -8.038 1.00 95.19 104 PRO A N 1
ATOM 759 C CA . PRO A 1 104 ? -4.068 -1.669 -7.441 1.00 95.19 104 PRO A CA 1
ATOM 760 C C . PRO A 1 104 ? -4.087 -2.799 -8.491 1.00 95.19 104 PRO A C 1
ATOM 762 O O . PRO A 1 104 ? -4.693 -2.677 -9.566 1.00 95.19 104 PRO A O 1
ATOM 765 N N . ARG A 1 105 ? -3.467 -3.945 -8.168 1.00 94.19 105 ARG A N 1
ATOM 766 C CA . ARG A 1 105 ? -3.456 -5.141 -9.029 1.00 94.19 105 ARG A CA 1
ATOM 767 C C . ARG A 1 105 ? -4.852 -5.784 -9.040 1.00 94.19 105 ARG A C 1
ATOM 769 O O . ARG A 1 105 ? -5.666 -5.488 -8.165 1.00 94.19 105 ARG A O 1
ATOM 776 N N . PRO A 1 106 ? -5.161 -6.688 -9.990 1.00 95.31 106 PRO A N 1
ATOM 777 C CA . PRO A 1 106 ? -6.491 -7.298 -10.085 1.00 95.31 106 PRO A CA 1
ATOM 778 C C . PRO A 1 106 ? -6.999 -7.915 -8.774 1.00 95.31 106 PRO A C 1
ATOM 780 O O . PRO A 1 106 ? -8.157 -7.714 -8.426 1.00 95.31 106 PRO A O 1
ATOM 783 N N . LYS A 1 107 ? -6.124 -8.579 -8.005 1.00 94.81 107 LYS A N 1
ATOM 784 C CA . LYS A 1 107 ? -6.466 -9.138 -6.686 1.00 94.81 107 LYS A CA 1
ATOM 785 C C . LYS A 1 107 ? -6.884 -8.076 -5.661 1.00 94.81 107 LYS A C 1
ATOM 787 O O . LYS A 1 107 ? -7.808 -8.293 -4.891 1.00 94.81 107 LYS A O 1
ATOM 792 N N . ASP A 1 108 ? -6.240 -6.913 -5.685 1.00 95.62 108 ASP A N 1
ATOM 793 C CA . ASP A 1 108 ? -6.525 -5.814 -4.760 1.00 95.62 108 ASP A CA 1
ATOM 794 C C . ASP A 1 108 ? -7.829 -5.119 -5.150 1.00 95.62 108 ASP A C 1
ATOM 796 O O . ASP A 1 108 ? -8.640 -4.785 -4.294 1.00 95.62 108 ASP A O 1
ATOM 800 N N . ARG A 1 109 ? -8.069 -4.970 -6.459 1.00 96.19 109 ARG A N 1
ATOM 801 C CA . ARG A 1 109 ? -9.344 -4.473 -6.990 1.00 96.19 109 ARG A CA 1
ATOM 802 C C . ARG A 1 109 ? -10.500 -5.409 -6.655 1.00 96.19 109 ARG A C 1
ATOM 804 O O . ARG A 1 109 ? -11.569 -4.930 -6.299 1.00 96.19 109 ARG A O 1
ATOM 811 N N . ALA A 1 110 ? -10.282 -6.723 -6.717 1.00 97.12 110 ALA A N 1
ATOM 812 C CA . ALA A 1 110 ? -11.263 -7.713 -6.272 1.00 97.12 110 ALA A CA 1
ATOM 813 C C . ALA A 1 110 ? -11.564 -7.594 -4.766 1.00 97.12 110 ALA A C 1
ATOM 815 O O . ALA A 1 110 ? -12.689 -7.847 -4.350 1.00 97.12 110 ALA A O 1
ATOM 816 N N . ALA A 1 111 ? -1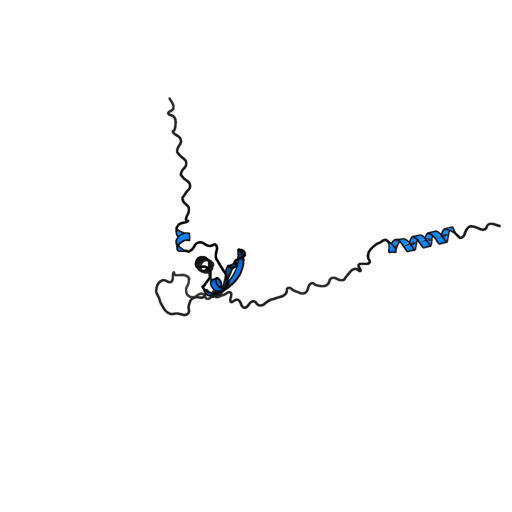0.597 -7.132 -3.966 1.00 96.31 111 ALA A N 1
ATOM 817 C CA . ALA A 1 111 ? -10.790 -6.767 -2.561 1.00 96.31 111 ALA A CA 1
ATOM 818 C C . ALA A 1 111 ? -11.385 -5.352 -2.358 1.00 96.31 111 ALA A C 1
ATOM 820 O O . ALA A 1 111 ? -11.445 -4.863 -1.232 1.00 96.31 111 ALA A O 1
ATOM 821 N N . GLY A 1 112 ? -11.812 -4.673 -3.428 1.00 96.88 112 GLY A N 1
ATOM 822 C CA . GLY A 1 112 ? -12.423 -3.342 -3.377 1.00 96.88 112 GLY A CA 1
ATOM 823 C C . GLY A 1 112 ? -11.432 -2.177 -3.280 1.00 96.88 112 GLY A C 1
ATOM 824 O O . GLY A 1 112 ? -11.851 -1.047 -3.034 1.00 96.88 112 GLY A O 1
ATOM 825 N N . LEU A 1 113 ? -10.129 -2.414 -3.463 1.00 97.69 113 LEU A N 1
ATOM 826 C CA . LEU A 1 113 ? -9.115 -1.361 -3.377 1.00 97.69 113 LEU A CA 1
ATOM 827 C C . LEU A 1 113 ? -9.036 -0.533 -4.668 1.00 97.69 113 LEU A C 1
ATOM 829 O O . LEU A 1 113 ? -9.032 -1.062 -5.782 1.00 97.69 113 LEU A O 1
ATOM 833 N N . THR A 1 114 ? -8.918 0.783 -4.509 1.00 96.12 114 THR A N 1
ATOM 834 C CA . THR A 1 114 ? -8.862 1.791 -5.578 1.00 96.12 114 THR A CA 1
ATOM 835 C C . THR A 1 114 ? -7.661 2.730 -5.394 1.00 96.12 114 THR A C 1
ATOM 837 O O . THR A 1 114 ? -6.956 2.680 -4.384 1.00 96.12 114 THR A O 1
ATOM 840 N N . THR A 1 115 ? -7.383 3.592 -6.376 1.00 94.81 115 THR A N 1
ATOM 841 C CA . THR A 1 115 ? -6.365 4.651 -6.268 1.00 94.81 115 THR A CA 1
ATOM 842 C C . THR A 1 115 ? -6.946 5.989 -6.702 1.00 94.81 115 THR A C 1
ATOM 844 O O . THR A 1 115 ? -7.772 6.044 -7.609 1.00 94.81 115 THR A O 1
ATOM 847 N N . ALA A 1 116 ? -6.515 7.064 -6.042 1.00 91.25 116 ALA A N 1
ATOM 848 C CA . ALA A 1 116 ? -6.831 8.436 -6.441 1.00 91.25 116 ALA A CA 1
ATOM 849 C C . ALA A 1 116 ? -5.773 9.031 -7.385 1.00 91.25 116 ALA A C 1
ATOM 851 O O . ALA A 1 116 ? -5.912 10.170 -7.826 1.00 91.25 116 ALA A O 1
ATOM 852 N N . LEU A 1 117 ? -4.694 8.291 -7.659 1.00 91.62 117 LEU A N 1
ATOM 853 C CA . LEU A 1 117 ? -3.626 8.760 -8.529 1.00 91.62 117 LEU A CA 1
ATOM 854 C C . LEU A 1 117 ? -4.050 8.681 -9.998 1.00 91.62 117 LEU A C 1
ATOM 856 O O . LEU A 1 117 ? -4.730 7.727 -10.391 1.00 91.62 117 LEU A O 1
ATOM 860 N N . PRO A 1 118 ? -3.641 9.661 -10.821 1.00 86.19 118 PRO A N 1
ATOM 861 C CA . PRO A 1 118 ? -3.915 9.618 -12.244 1.00 86.19 118 PRO A CA 1
ATOM 862 C C . PRO A 1 118 ? -3.175 8.433 -12.875 1.00 86.19 118 PRO A C 1
ATOM 864 O O . PRO A 1 118 ? -2.0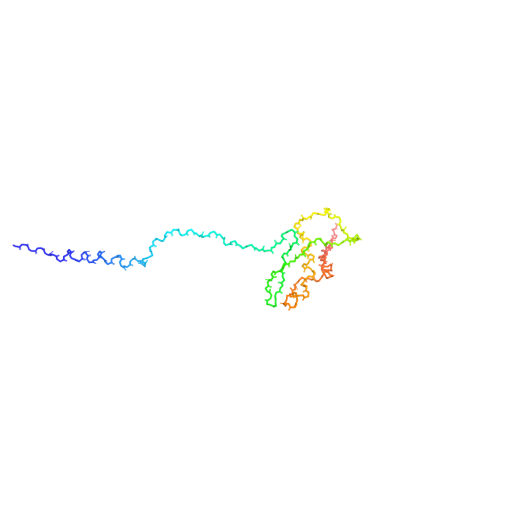40 8.137 -12.488 1.00 86.19 118 PRO A O 1
ATOM 867 N N . PRO A 1 119 ? -3.758 7.789 -13.897 1.00 78.00 119 PRO A N 1
ATOM 868 C CA . PRO A 1 119 ? -3.047 6.770 -14.646 1.00 78.00 119 PRO A CA 1
ATOM 869 C C . PRO A 1 119 ? -1.789 7.378 -15.297 1.00 78.00 119 PRO A C 1
ATOM 871 O O . PRO A 1 119 ? -1.777 8.563 -15.658 1.00 78.00 119 PRO A O 1
ATOM 874 N N . PRO A 1 120 ? -0.728 6.584 -15.514 1.00 70.06 120 PRO A N 1
ATOM 875 C CA . PRO A 1 120 ? 0.589 7.090 -15.911 1.00 70.06 120 PRO A CA 1
ATOM 876 C C . PRO A 1 120 ? 0.576 7.876 -17.236 1.00 70.06 120 PRO A C 1
ATOM 878 O O . PRO A 1 120 ? 1.339 8.829 -17.405 1.00 70.06 120 PRO A O 1
ATOM 881 N N . ALA A 1 121 ? -0.339 7.556 -18.159 1.00 66.69 121 ALA A N 1
ATOM 882 C CA . ALA A 1 121 ? -0.523 8.304 -19.406 1.00 66.69 121 ALA A CA 1
ATOM 883 C C . ALA A 1 121 ? -1.147 9.705 -19.213 1.00 66.69 121 ALA A C 1
ATOM 885 O O . ALA A 1 121 ? -0.930 10.597 -20.037 1.00 66.69 121 ALA A O 1
ATOM 886 N N . GLN A 1 122 ? -1.915 9.917 -18.139 1.00 60.97 122 GLN A N 1
ATOM 887 C CA . GLN A 1 122 ? -2.537 11.204 -17.805 1.00 60.97 122 GLN A CA 1
ATOM 888 C C . GLN A 1 122 ? -1.602 12.087 -16.971 1.00 60.97 122 GLN A C 1
ATOM 890 O O . GLN A 1 122 ? -1.545 13.290 -17.214 1.00 60.97 122 GLN A O 1
ATOM 895 N N . ALA A 1 123 ? -0.783 11.496 -16.092 1.00 60.56 123 ALA A N 1
ATOM 896 C CA . ALA A 1 123 ? 0.208 12.220 -15.286 1.00 60.56 123 ALA A CA 1
ATOM 897 C C . ALA A 1 123 ? 1.205 13.047 -16.130 1.00 60.56 123 ALA A C 1
ATOM 899 O O . ALA A 1 123 ? 1.680 14.098 -15.701 1.00 60.56 123 ALA A O 1
ATOM 900 N N . ARG A 1 124 ? 1.505 12.607 -17.364 1.00 60.09 124 ARG A N 1
ATOM 901 C CA . ARG A 1 124 ? 2.382 13.338 -18.298 1.00 60.09 124 ARG A CA 1
ATOM 902 C C . ARG A 1 124 ? 1.749 14.609 -18.873 1.00 60.09 124 ARG A C 1
ATOM 904 O O . ARG A 1 124 ? 2.484 15.538 -19.194 1.00 60.09 124 ARG A O 1
ATOM 911 N N . ARG A 1 125 ? 0.419 14.659 -19.008 1.00 60.81 125 ARG A N 1
ATOM 912 C CA . ARG A 1 125 ? -0.304 15.786 -19.631 1.00 60.81 125 ARG A CA 1
ATOM 913 C C . ARG A 1 125 ? -0.657 16.891 -18.644 1.00 60.81 125 ARG A C 1
ATOM 915 O O . ARG A 1 125 ? -0.838 18.025 -19.055 1.00 60.81 125 ARG A O 1
ATOM 922 N N . SER A 1 126 ? -0.709 16.581 -17.353 1.00 62.34 126 SER A N 1
ATOM 923 C CA . SER A 1 126 ? -1.003 17.541 -16.285 1.00 62.34 126 SER A CA 1
ATOM 924 C C . SER A 1 126 ? 0.186 18.431 -15.899 1.00 62.34 126 SER A C 1
ATOM 926 O O . SER A 1 126 ? 0.097 19.173 -14.923 1.00 62.34 126 SER A O 1
ATOM 928 N N . ARG A 1 127 ? 1.309 18.380 -16.635 1.00 58.47 127 ARG A N 1
ATOM 929 C CA . ARG A 1 127 ? 2.435 19.295 -16.412 1.00 58.47 127 ARG A CA 1
ATOM 930 C C . ARG A 1 127 ? 1.981 20.713 -16.785 1.00 58.47 127 ARG A C 1
ATOM 932 O O . ARG A 1 127 ? 1.616 20.966 -17.926 1.00 58.47 127 ARG A O 1
ATOM 939 N N . SER A 1 128 ? 1.948 21.573 -15.769 1.00 54.81 128 SER A N 1
ATOM 940 C CA . SER A 1 128 ? 1.375 22.922 -15.713 1.00 54.81 128 SER A CA 1
ATOM 941 C C . SER A 1 128 ? 1.372 23.708 -17.028 1.00 54.81 128 SER A C 1
ATOM 943 O O . SER A 1 128 ? 2.432 24.004 -17.581 1.00 54.81 128 SER A O 1
ATOM 945 N N . THR A 1 129 ? 0.194 24.174 -17.446 1.00 62.19 129 THR A N 1
ATOM 946 C CA . THR A 1 129 ? 0.096 25.385 -18.267 1.00 62.19 129 THR A CA 1
ATOM 947 C C . THR A 1 129 ? 0.760 26.526 -17.486 1.00 62.19 129 THR A C 1
ATOM 949 O O . THR A 1 129 ? 0.347 26.778 -16.350 1.00 62.19 129 THR A O 1
ATOM 952 N N . PRO A 1 130 ? 1.805 27.188 -18.017 1.00 67.44 130 PRO A N 1
ATOM 953 C CA . PRO A 1 130 ? 2.378 28.347 -17.348 1.00 67.44 130 PRO A CA 1
ATOM 954 C C . PRO A 1 130 ? 1.305 29.442 -17.226 1.00 67.44 130 PRO A C 1
ATOM 956 O O . PRO A 1 130 ? 0.487 29.588 -18.142 1.00 67.44 130 PRO A O 1
ATOM 959 N N . PRO A 1 131 ? 1.267 30.200 -16.114 1.00 68.44 131 PRO A N 1
ATOM 960 C CA . PRO A 1 131 ? 0.348 31.326 -15.989 1.00 68.44 131 PRO A CA 1
ATOM 961 C C . PRO A 1 131 ? 0.558 32.297 -17.165 1.00 68.44 131 PRO A C 1
ATOM 963 O O . PRO A 1 131 ? 1.701 32.477 -17.601 1.00 68.44 131 PRO A O 1
ATOM 966 N N . PRO A 1 132 ? -0.513 32.905 -17.713 1.00 70.75 132 PRO A N 1
ATOM 967 C CA . PRO A 1 132 ? -0.377 33.817 -18.840 1.00 70.75 132 PRO A CA 1
ATOM 968 C C . PRO A 1 132 ? 0.552 34.975 -18.460 1.00 70.75 132 PRO A C 1
ATOM 970 O O . PRO A 1 132 ? 0.423 35.552 -17.379 1.00 70.75 132 PRO A O 1
ATOM 973 N N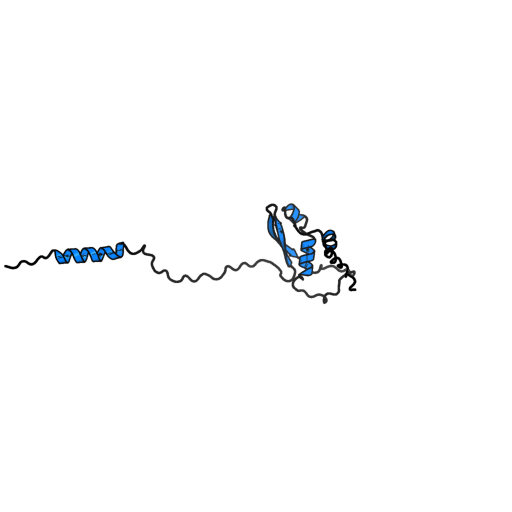 . ALA A 1 133 ? 1.498 35.293 -19.348 1.00 74.44 133 ALA A N 1
ATOM 974 C CA . ALA A 1 133 ? 2.455 36.375 -19.142 1.00 74.44 133 ALA A CA 1
ATOM 975 C C . ALA A 1 133 ? 1.729 37.705 -18.844 1.00 74.44 133 ALA A C 1
ATOM 977 O O . ALA A 1 133 ? 0.670 37.966 -19.431 1.00 74.44 133 ALA A O 1
ATOM 978 N N . PRO A 1 134 ? 2.269 38.559 -17.953 1.00 66.75 134 PRO A N 1
ATOM 979 C CA . PRO A 1 134 ? 1.666 39.854 -17.667 1.00 66.75 134 PRO A CA 1
ATOM 980 C C . PRO A 1 134 ? 1.642 40.702 -18.943 1.00 66.75 134 PRO A C 1
ATOM 982 O O . PRO A 1 134 ? 2.651 40.829 -19.636 1.00 66.75 134 PRO A O 1
ATOM 985 N N . ARG A 1 135 ? 0.476 41.276 -19.266 1.00 64.44 135 ARG A N 1
ATOM 986 C CA . ARG A 1 135 ? 0.336 42.197 -20.401 1.00 64.44 135 ARG A CA 1
ATOM 987 C C . ARG A 1 135 ? 1.218 43.419 -20.156 1.00 64.44 135 ARG A C 1
ATOM 989 O O . ARG A 1 135 ? 1.016 44.130 -19.174 1.00 64.44 135 ARG A O 1
ATOM 996 N N . SER A 1 136 ? 2.167 43.661 -21.054 1.00 62.62 136 SER A N 1
ATOM 997 C CA . SER A 1 136 ? 2.978 44.876 -21.082 1.00 62.62 136 SER A CA 1
ATOM 998 C C . SER A 1 136 ? 2.056 46.098 -21.132 1.00 62.62 136 SER A C 1
ATOM 1000 O O . SER A 1 136 ? 1.221 46.203 -22.033 1.00 62.62 136 SER A O 1
ATOM 1002 N N . GLN A 1 137 ? 2.171 47.001 -20.156 1.00 64.25 137 GLN A N 1
ATOM 1003 C CA . GLN A 1 137 ? 1.464 48.281 -20.196 1.00 64.25 137 GLN A CA 1
ATOM 1004 C C . GLN A 1 137 ? 2.032 49.144 -21.335 1.00 64.25 137 GLN A C 1
ATOM 1006 O O . GLN A 1 137 ? 3.249 49.138 -21.542 1.00 64.25 137 GLN A O 1
ATOM 1011 N N . PRO A 1 138 ? 1.193 49.889 -22.076 1.00 59.19 138 PRO A N 1
ATOM 1012 C CA . PRO A 1 138 ? 1.679 50.834 -23.069 1.00 59.19 138 PRO A CA 1
ATOM 1013 C C . PRO A 1 138 ? 2.401 51.983 -22.357 1.00 59.19 138 PRO A C 1
ATOM 1015 O O . PRO A 1 138 ? 1.814 52.693 -21.544 1.00 59.19 138 PRO A O 1
ATOM 1018 N N . THR A 1 139 ? 3.687 52.160 -22.648 1.00 65.69 139 THR A N 1
ATOM 1019 C CA . THR A 1 139 ? 4.449 53.330 -22.211 1.00 65.69 139 THR A CA 1
ATOM 1020 C C . THR A 1 139 ? 3.927 54.560 -22.946 1.00 65.69 139 THR A C 1
ATOM 1022 O O . THR A 1 139 ? 4.036 54.637 -24.171 1.00 65.69 139 THR A O 1
ATOM 1025 N N . SER A 1 140 ? 3.348 55.508 -22.206 1.00 63.97 140 SER A N 1
ATOM 1026 C CA . SER A 1 140 ? 2.998 56.831 -22.729 1.00 63.97 140 SER A CA 1
ATOM 1027 C C . SER A 1 140 ? 4.240 57.527 -23.295 1.00 63.97 140 SER A C 1
ATOM 1029 O O . SER A 1 140 ? 5.294 57.472 -22.657 1.00 63.97 140 SER A O 1
ATOM 1031 N N . PRO A 1 141 ? 4.149 58.206 -24.451 1.00 66.50 141 PRO A N 1
ATOM 1032 C CA . PRO A 1 141 ? 5.230 59.060 -24.916 1.00 66.50 141 PRO A CA 1
ATOM 1033 C C . PRO A 1 141 ? 5.285 60.331 -24.056 1.00 66.50 141 PRO A C 1
ATOM 1035 O O . PRO A 1 141 ? 4.270 61.004 -23.865 1.00 66.50 141 PRO A O 1
ATOM 1038 N N . SER A 1 142 ? 6.466 60.638 -23.520 1.00 60.78 142 SER A N 1
ATOM 1039 C CA . SER A 1 142 ? 6.760 61.936 -22.899 1.00 60.78 142 SER A CA 1
ATOM 1040 C C . SER A 1 142 ? 6.955 63.021 -23.976 1.00 60.78 142 SER A C 1
ATOM 1042 O O . SER A 1 142 ? 7.390 62.673 -25.077 1.00 60.78 142 SER A O 1
ATOM 1044 N N . PRO A 1 143 ? 6.620 64.294 -23.675 1.00 64.69 143 PRO A N 1
ATOM 1045 C CA . PRO A 1 143 ? 6.663 65.419 -24.616 1.00 64.69 143 PRO A CA 1
ATOM 1046 C C . PRO A 1 143 ? 8.078 65.883 -24.981 1.00 64.69 143 PRO A C 1
ATOM 1048 O O . PRO A 1 143 ? 8.996 65.721 -24.142 1.00 64.69 143 PRO A O 1
#

Secondary structure (DSSP, 8-state):
-----SHHHHHHHHHHHHGGGSS------------PPP--------TTTEEEEEEE-TTS-EEEEEEE-PPPS----S-----STT---PPPHHHHHHHHHH---HHHHHTT-B--SPPHHHHTTTS-PPPPPPPPPP-PPP-

Radius of gyration: 37.86 Å; chains: 1; bounding box: 43×79×121 Å

Organism: Streptomyces microflavus (NCBI:txid1919)

Foldseek 3Di:
DDDDDPPVVVVVVVVVVVVVVVPDDPPDPDPDDPDPPDDDDPDPADQLFKDWDWWQAPVGDTDTDIDGLDDDPDDDDDDDDDDPPDPSGGDDPVSNVVVVLCWDDPVVVVVRTGHPHHRPVVVVVVPDDPDDDDDDDDDDDDD

pLDDT: mean 71.89, std 17.59, range [37.41, 97.75]